Protein AF-A0A9P1MBA1-F1 (afdb_monomer)

Solvent-accessible surface area (backbone atoms only — not comparable to full-atom values): 11009 Å² total; per-residue (Å²): 130,96,62,68,76,74,73,83,52,79,85,81,61,64,70,59,52,47,55,56,48,28,72,74,69,47,88,74,55,73,67,54,51,53,44,32,73,76,35,53,67,62,40,54,52,49,49,56,47,37,73,74,70,46,84,63,85,53,47,54,69,66,62,70,76,37,82,75,54,79,70,41,70,49,75,34,55,80,47,98,94,41,69,48,42,41,27,36,65,48,74,50,70,73,36,90,89,75,43,30,25,46,34,34,33,30,49,74,86,41,81,42,81,44,82,42,77,45,89,80,60,85,59,90,67,84,75,72,86,77,51,51,93,88,39,88,90,47,82,56,79,92,64,82,64,45,82,75,45,75,72,66,61,94,89,62,90,81,60,97,86,63,78,53,66,42,70,32,42,95,92,79

Secondary structure (DSSP, 8-state):
--S-GGGSSPPP-HHHHHHHHHHHHSS--HHHHHHHHH-HHHHHHHHHHHHHH---TTS-HHHHHSPPPTT-EEEEEEETTEEEEEEEEEEEEEPTTTSEEEEEEEETTEEEEEEEE-SS-------PPPPPTT-TT----SSS-EEEEE---TT----TT---EEEESTT-

Organism: NCBI:txid1442378

Nearest PDB structures (foldseek):
  8hwl-assembly1_E  TM=6.920E-01  e=4.497E-16  Homo sapiens
  3hb9-assembly1_A  TM=6.891E-01  e=6.234E-15  Staphylococcus aureus subsp. aureus Mu50
  3hb9-assembly1_B  TM=6.881E-01  e=7.917E-15  Staphylococcus aureus subsp. aureus Mu50
  3bg5-assembly3_B  TM=6.913E-01  e=6.039E-14  Staphylococcus aureus
  5vz0-assembly1_C  TM=6.788E-01  e=8.142E-14  Lactococcus lactis

Foldseek 3Di:
DPDDPCVPDDDDDLVVLCVVCCVVQNDDDPVLSVCCVVPVVVSVVVSVVCVVPNDCVQPDPPVVVDPDDAQDWDWGDPDVVDIKIKHWHDWADQDLQQQWIWTWMQIPNRIDIDIGHDPPPPRPHPDDDAFDPVDPVDDGDPDDFAWPDADDDPPDDDDPPDDGTDTDDPND

Mean predicted aligned error: 10.92 Å

Sequence (172 aa):
LDARPGLSLEPIDFAKVRRELSKKFGKVTDCDIASYVMYPKVFEDYKKFTTRFGDLSVLPTKYFLSKPDIGEEFHVELEKGKVLILKLLAVGPLSDNTGMREVFYEMNGEVRQVTVEDTAAAVENVSRPKADPGDSSQVGAPMAGVLVELRVHEGSDVKKGDPLAVLSAMKM

pLDDT: mean 88.16, std 9.15, range [50.5, 96.12]

InterPro domains:
  IPR000089 Biotin/lipoyl attachment [PF00364] (138-172)
  IPR003379 Carboxylase, conserved domain [PF02436] (2-86)
  IPR011053 Single hybrid motif [SSF51230] (126-172)
  IPR055268 Pyruvate carboxylase-like [PTHR43778] (2-172)

Radius of gyration: 23.86 Å; Cα contacts (8 Å, |Δi|>4): 174; chains: 1; bounding box: 50×55×66 Å

Structure (mmCIF, N/CA/C/O backbone):
data_AF-A0A9P1MBA1-F1
#
_entry.id   AF-A0A9P1MBA1-F1
#
loop_
_atom_site.group_PDB
_atom_site.id
_atom_site.type_symbol
_atom_site.label_atom_id
_atom_site.label_alt_id
_atom_site.label_comp_id
_atom_site.label_asym_id
_atom_site.label_entity_id
_atom_site.label_seq_id
_atom_site.pdbx_PDB_ins_code
_atom_site.Cartn_x
_atom_site.Cartn_y
_atom_site.Cartn_z
_atom_site.occupancy
_atom_site.B_iso_or_equiv
_atom_site.auth_seq_id
_atom_site.auth_comp_id
_atom_site.auth_asym_id
_atom_site.auth_atom_id
_atom_site.pdbx_PDB_model_num
ATOM 1 N N . LEU A 1 1 ? 2.448 2.903 -42.147 1.00 64.50 1 LEU A N 1
ATOM 2 C CA . LEU A 1 1 ? 3.226 1.816 -41.512 1.00 64.50 1 LEU A CA 1
ATOM 3 C C . LEU A 1 1 ? 3.217 0.679 -42.510 1.00 64.50 1 LEU A C 1
ATOM 5 O O . LEU A 1 1 ? 2.185 0.038 -42.654 1.00 64.50 1 LEU A O 1
ATOM 9 N N . ASP A 1 2 ? 4.320 0.496 -43.231 1.00 83.75 2 ASP A N 1
ATOM 10 C CA . ASP A 1 2 ? 4.369 -0.404 -44.398 1.00 83.75 2 ASP A CA 1
ATOM 11 C C . ASP A 1 2 ? 4.854 -1.819 -44.030 1.00 83.75 2 ASP A C 1
ATOM 13 O O . ASP A 1 2 ? 4.910 -2.713 -44.868 1.00 83.75 2 ASP A O 1
ATOM 17 N N . ALA A 1 3 ? 5.179 -2.040 -42.750 1.00 88.94 3 ALA A N 1
ATOM 18 C CA . ALA A 1 3 ? 5.618 -3.312 -42.185 1.00 8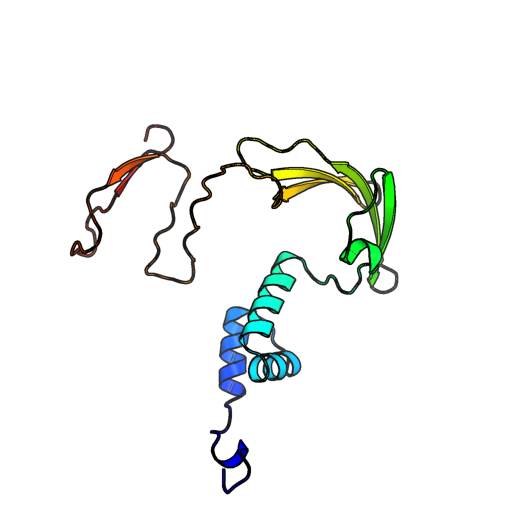8.94 3 ALA A CA 1
ATOM 19 C C . ALA A 1 3 ? 5.016 -3.536 -40.786 1.00 88.94 3 ALA A C 1
ATOM 21 O O . ALA A 1 3 ? 4.437 -2.626 -40.183 1.00 88.94 3 ALA A O 1
ATOM 22 N N . ARG A 1 4 ? 5.173 -4.757 -40.248 1.00 90.06 4 ARG A N 1
ATOM 23 C CA . ARG A 1 4 ? 4.709 -5.125 -38.899 1.00 90.06 4 ARG A CA 1
ATOM 24 C C . ARG A 1 4 ? 5.326 -4.173 -37.855 1.00 90.06 4 ARG A C 1
ATOM 26 O O . ARG A 1 4 ? 6.548 -4.185 -37.720 1.00 90.06 4 ARG A O 1
ATOM 33 N N . PRO A 1 5 ? 4.532 -3.428 -37.061 1.00 89.00 5 PRO A N 1
ATOM 34 C CA . PRO A 1 5 ? 5.046 -2.372 -36.175 1.00 89.00 5 PRO A CA 1
ATOM 35 C C . PRO A 1 5 ? 6.116 -2.824 -35.170 1.00 89.00 5 PRO A C 1
ATOM 37 O O . PRO A 1 5 ? 7.003 -2.060 -34.819 1.00 89.00 5 PRO A O 1
ATOM 40 N N . GLY A 1 6 ? 6.081 -4.086 -34.733 1.00 88.69 6 GLY A N 1
ATOM 41 C CA . GLY A 1 6 ? 7.084 -4.629 -33.813 1.00 88.69 6 GLY A CA 1
ATOM 42 C C . GLY A 1 6 ? 8.476 -4.850 -34.420 1.00 88.69 6 GLY A C 1
ATOM 43 O O . GLY A 1 6 ? 9.390 -5.171 -33.675 1.00 88.69 6 GLY A O 1
ATOM 44 N N . LEU A 1 7 ? 8.652 -4.724 -35.743 1.00 90.19 7 LEU A N 1
ATOM 45 C CA . LEU A 1 7 ? 9.964 -4.852 -36.399 1.00 90.19 7 LEU A CA 1
ATOM 46 C C . LEU A 1 7 ? 10.850 -3.617 -36.205 1.00 90.19 7 LEU A C 1
ATOM 48 O O . LEU A 1 7 ? 12.066 -3.741 -36.259 1.00 90.19 7 LEU A O 1
ATOM 52 N N . SER A 1 8 ? 10.254 -2.442 -35.991 1.00 89.25 8 SER A N 1
ATOM 53 C CA . SER A 1 8 ? 10.992 -1.199 -35.740 1.00 89.25 8 SER A CA 1
ATOM 54 C C . SER A 1 8 ? 11.326 -0.982 -34.263 1.00 89.25 8 SER A C 1
ATOM 56 O O . SER A 1 8 ? 11.939 0.025 -33.927 1.00 89.25 8 SER A O 1
ATOM 58 N N . LEU A 1 9 ? 10.877 -1.874 -33.376 1.00 89.12 9 LEU A N 1
ATOM 59 C CA . LEU A 1 9 ? 11.131 -1.774 -31.943 1.00 89.12 9 LEU A CA 1
ATOM 60 C C . LEU A 1 9 ? 12.424 -2.502 -31.587 1.00 89.12 9 LEU A C 1
ATOM 62 O O . LEU A 1 9 ? 12.668 -3.620 -32.042 1.00 89.12 9 LEU A O 1
ATOM 66 N N . GLU A 1 10 ? 13.228 -1.876 -30.735 1.00 91.69 10 GLU A N 1
ATOM 67 C CA . GLU A 1 10 ? 14.433 -2.505 -30.211 1.00 91.69 10 GLU A CA 1
ATOM 68 C C . GLU A 1 10 ? 14.084 -3.665 -29.260 1.00 91.69 10 GLU A C 1
ATOM 70 O O . GLU A 1 10 ? 13.110 -3.578 -28.500 1.00 91.69 10 GLU A O 1
ATOM 75 N N . PRO A 1 11 ? 14.868 -4.759 -29.268 1.00 93.31 11 PRO A N 1
ATOM 76 C CA . PRO A 1 11 ? 14.709 -5.835 -28.300 1.00 93.31 11 PRO A CA 1
ATOM 77 C C . PRO A 1 11 ? 14.898 -5.340 -26.863 1.00 93.31 11 PRO A C 1
ATOM 79 O O . PRO A 1 11 ? 15.834 -4.604 -26.556 1.00 93.31 11 PRO A O 1
ATOM 82 N N . ILE A 1 12 ? 14.038 -5.803 -25.959 1.00 92.25 12 ILE A N 1
ATOM 83 C CA . ILE A 1 12 ? 14.110 -5.446 -24.541 1.00 92.25 12 ILE A CA 1
ATOM 84 C C . ILE A 1 12 ? 15.121 -6.341 -23.818 1.00 92.25 12 ILE A C 1
ATOM 86 O O . ILE A 1 12 ? 15.058 -7.568 -23.895 1.00 92.25 12 ILE A O 1
ATOM 90 N N . ASP A 1 13 ? 16.014 -5.721 -23.044 1.00 94.44 13 ASP A N 1
ATOM 91 C CA . ASP A 1 13 ? 16.924 -6.423 -22.137 1.00 94.44 13 ASP A CA 1
ATOM 92 C C . ASP A 1 13 ? 16.224 -6.756 -20.806 1.00 94.44 13 ASP A C 1
ATOM 94 O O . ASP A 1 13 ? 16.214 -5.975 -19.848 1.00 94.44 13 ASP A O 1
ATOM 98 N N . PHE A 1 14 ? 15.662 -7.962 -20.727 1.00 93.94 14 PHE A N 1
ATOM 99 C CA . PHE A 1 14 ? 15.001 -8.465 -19.521 1.00 93.94 14 PHE A CA 1
ATOM 100 C C . PHE A 1 14 ? 15.942 -8.611 -18.313 1.00 93.94 14 PHE A C 1
ATOM 102 O O . PHE A 1 14 ? 15.493 -8.509 -17.169 1.00 93.94 14 PHE A O 1
ATOM 109 N N . ALA A 1 15 ? 17.244 -8.831 -18.527 1.00 93.50 15 ALA A N 1
ATOM 110 C CA . ALA A 1 15 ? 18.210 -8.957 -17.438 1.00 93.50 15 ALA A CA 1
ATOM 111 C C . ALA A 1 15 ? 18.516 -7.592 -16.806 1.00 93.50 15 ALA A C 1
ATOM 113 O O . ALA A 1 15 ? 18.673 -7.484 -15.585 1.00 93.50 15 ALA A O 1
ATOM 114 N N . LYS A 1 16 ? 18.569 -6.528 -17.614 1.00 93.88 16 LYS A N 1
ATOM 115 C CA . LYS A 1 16 ? 18.635 -5.148 -17.119 1.00 93.88 16 LYS A CA 1
ATOM 116 C C . LYS A 1 16 ? 17.380 -4.782 -16.328 1.00 93.88 16 LYS A C 1
ATOM 118 O O . LYS A 1 16 ? 17.514 -4.379 -15.174 1.00 93.88 16 LYS A O 1
ATOM 123 N N . VAL A 1 17 ? 16.190 -5.021 -16.885 1.00 93.75 17 VAL A N 1
ATOM 124 C CA . VAL A 1 17 ? 14.913 -4.724 -16.209 1.00 93.75 17 VAL A CA 1
ATOM 125 C C . VAL A 1 17 ? 14.804 -5.463 -14.873 1.00 93.75 17 VAL A C 1
ATOM 127 O O . VAL A 1 17 ? 14.444 -4.861 -13.863 1.00 93.75 17 VAL A O 1
ATOM 130 N N . ARG A 1 18 ? 15.195 -6.745 -14.815 1.00 94.25 18 ARG A N 1
ATOM 131 C CA . ARG A 1 18 ? 15.213 -7.504 -13.554 1.00 94.25 18 ARG A CA 1
ATOM 132 C C . ARG A 1 18 ? 16.083 -6.833 -12.494 1.00 94.25 18 ARG A C 1
ATOM 134 O O . ARG A 1 18 ? 15.645 -6.694 -11.358 1.00 94.25 18 ARG A O 1
ATOM 141 N N . ARG A 1 19 ? 17.306 -6.417 -12.846 1.00 94.06 19 ARG A N 1
ATOM 142 C CA . ARG A 1 19 ? 18.230 -5.761 -11.902 1.00 94.06 19 ARG A CA 1
ATOM 143 C C . ARG A 1 19 ? 17.656 -4.453 -11.364 1.00 94.06 19 ARG A C 1
ATOM 145 O O . ARG A 1 19 ? 17.751 -4.198 -10.166 1.00 94.06 19 ARG A O 1
ATOM 152 N N . GLU A 1 20 ? 17.044 -3.650 -12.229 1.00 92.38 20 GLU A N 1
ATOM 153 C CA . GLU A 1 20 ? 16.420 -2.380 -11.845 1.00 92.38 20 GLU A CA 1
ATOM 154 C C . GLU A 1 20 ? 15.227 -2.593 -10.907 1.00 92.38 20 GLU A C 1
ATOM 156 O O . GLU A 1 20 ? 15.167 -1.986 -9.834 1.00 92.38 20 GLU A O 1
ATOM 161 N N . LEU A 1 21 ? 14.316 -3.505 -11.259 1.00 92.44 21 LEU A N 1
ATOM 162 C CA . LEU A 1 21 ? 13.155 -3.824 -10.430 1.00 92.44 21 LEU A CA 1
ATOM 163 C C . LEU A 1 21 ? 13.562 -4.452 -9.098 1.00 92.44 21 LEU A C 1
ATOM 165 O O . LEU A 1 21 ? 12.997 -4.099 -8.065 1.00 92.44 21 LEU A O 1
ATOM 169 N N . SER A 1 22 ? 14.565 -5.333 -9.090 1.00 91.12 22 SER A N 1
ATOM 170 C CA . SER A 1 22 ? 15.038 -5.953 -7.854 1.00 91.12 22 SER A CA 1
ATOM 171 C C . SER A 1 22 ? 15.692 -4.958 -6.906 1.00 91.12 22 SER A C 1
ATOM 173 O O . SER A 1 22 ? 15.549 -5.088 -5.693 1.00 91.12 22 SER A O 1
ATOM 175 N N . LYS A 1 23 ? 16.353 -3.923 -7.436 1.00 91.31 23 LYS A N 1
ATOM 176 C CA . LYS A 1 23 ? 16.892 -2.835 -6.616 1.00 91.31 23 LYS A CA 1
ATOM 177 C C . LYS A 1 23 ? 15.785 -1.981 -5.986 1.00 91.31 23 LYS A C 1
ATOM 179 O O . LYS A 1 23 ? 15.952 -1.536 -4.857 1.00 91.31 23 LYS A O 1
ATOM 184 N N . LYS A 1 24 ? 14.676 -1.752 -6.701 1.00 87.75 24 LYS A N 1
ATOM 185 C CA . LYS A 1 24 ? 13.546 -0.935 -6.220 1.00 87.75 24 LYS A CA 1
ATOM 186 C C . LYS A 1 24 ? 12.616 -1.688 -5.260 1.00 87.75 24 LYS A C 1
ATOM 188 O O . LYS A 1 24 ? 12.202 -1.123 -4.256 1.00 87.75 24 LYS A O 1
ATOM 193 N N . PHE A 1 25 ? 12.273 -2.938 -5.574 1.00 87.38 25 PHE A N 1
ATOM 194 C CA . PHE A 1 25 ? 11.183 -3.679 -4.919 1.00 87.38 25 PHE A CA 1
ATOM 195 C C . PHE A 1 25 ? 11.618 -5.023 -4.305 1.00 87.38 25 PHE A C 1
ATOM 197 O O . PHE A 1 25 ? 10.789 -5.749 -3.760 1.00 87.38 25 PHE A O 1
ATOM 204 N N . GLY A 1 26 ? 12.904 -5.381 -4.377 1.00 87.56 26 GLY A N 1
ATOM 205 C CA . GLY A 1 26 ? 13.438 -6.612 -3.793 1.00 87.56 26 GLY A CA 1
ATOM 206 C C . GLY A 1 26 ? 13.243 -7.849 -4.676 1.00 87.56 26 GLY A C 1
ATOM 207 O O . GLY A 1 26 ? 13.809 -7.957 -5.765 1.00 87.56 26 GLY A O 1
ATOM 208 N N . LYS A 1 27 ? 12.500 -8.850 -4.193 1.00 87.81 27 LYS A N 1
ATOM 209 C CA . LYS A 1 27 ? 12.297 -10.105 -4.935 1.00 87.81 27 LYS A CA 1
ATOM 210 C C . LYS A 1 27 ? 11.331 -9.873 -6.103 1.00 87.81 27 LYS A C 1
ATOM 212 O O . LYS A 1 27 ? 10.217 -9.408 -5.894 1.00 87.81 27 LYS A O 1
ATOM 217 N N . VAL A 1 28 ? 11.755 -10.227 -7.318 1.00 91.31 28 VAL A N 1
ATOM 218 C CA . VAL A 1 28 ? 11.004 -9.994 -8.564 1.00 91.31 28 VAL A CA 1
ATOM 219 C C . VAL A 1 28 ? 10.848 -11.307 -9.324 1.00 91.31 28 VAL A C 1
ATOM 221 O O . VAL A 1 28 ? 11.825 -12.032 -9.530 1.00 91.31 28 VAL A O 1
ATOM 224 N N . THR A 1 29 ? 9.619 -11.608 -9.735 1.00 93.44 29 THR A N 1
ATOM 225 C CA . THR A 1 29 ? 9.270 -12.781 -10.547 1.00 93.44 29 THR A CA 1
ATOM 226 C C . THR A 1 29 ? 9.281 -12.459 -12.042 1.00 93.44 29 THR A C 1
ATOM 228 O O . THR A 1 29 ? 9.309 -11.299 -12.449 1.00 93.44 29 THR A O 1
ATOM 231 N N . ASP A 1 30 ? 9.218 -13.479 -12.893 1.00 93.56 30 ASP A N 1
ATOM 232 C CA . ASP A 1 30 ? 9.168 -13.273 -14.348 1.00 93.56 30 ASP A CA 1
ATOM 233 C C . ASP A 1 30 ? 7.858 -12.592 -14.783 1.00 93.56 30 ASP A C 1
ATOM 235 O O . ASP A 1 30 ? 7.850 -11.774 -15.703 1.00 93.56 30 ASP A O 1
ATOM 239 N N . CYS A 1 31 ? 6.764 -12.852 -14.058 1.00 93.81 31 CYS A N 1
ATOM 240 C CA . CYS A 1 31 ? 5.480 -12.176 -14.245 1.00 93.81 31 CYS A CA 1
ATOM 241 C C . CYS A 1 31 ? 5.549 -10.684 -13.890 1.00 93.81 31 CYS A C 1
ATOM 243 O O . CYS A 1 31 ? 4.934 -9.869 -14.577 1.00 93.81 31 CYS A O 1
ATOM 245 N N . ASP A 1 32 ? 6.321 -10.310 -12.864 1.00 93.44 32 ASP A N 1
ATOM 246 C CA . ASP A 1 32 ? 6.544 -8.903 -12.511 1.00 93.44 32 ASP A CA 1
ATOM 247 C C . ASP A 1 32 ? 7.286 -8.165 -13.637 1.00 93.44 32 ASP A C 1
ATOM 249 O O . ASP A 1 32 ? 6.919 -7.049 -13.996 1.00 93.44 32 ASP A O 1
ATOM 253 N N . ILE A 1 33 ? 8.296 -8.806 -14.239 1.00 94.69 33 ILE A N 1
ATOM 254 C CA . ILE A 1 33 ? 9.054 -8.233 -15.360 1.00 94.69 33 ILE A CA 1
ATOM 255 C C . ILE A 1 33 ? 8.138 -8.023 -16.567 1.00 94.69 33 ILE A C 1
ATOM 257 O O . ILE A 1 33 ? 8.134 -6.939 -17.147 1.00 94.69 33 ILE A O 1
ATOM 261 N N . ALA A 1 34 ? 7.338 -9.031 -16.927 1.00 95.12 34 ALA A N 1
ATOM 262 C CA . ALA A 1 34 ? 6.384 -8.915 -18.026 1.00 95.12 34 ALA A CA 1
ATOM 263 C C . ALA A 1 34 ? 5.360 -7.796 -17.767 1.00 95.12 34 ALA A C 1
ATOM 265 O O . ALA A 1 34 ? 5.109 -6.973 -18.645 1.00 95.12 34 ALA A O 1
ATOM 266 N N . SER A 1 35 ? 4.820 -7.724 -16.548 1.00 95.75 35 SER A N 1
ATOM 267 C CA . SER A 1 35 ? 3.861 -6.688 -16.142 1.00 95.75 35 SER A CA 1
ATOM 268 C C . SER A 1 35 ? 4.455 -5.286 -16.236 1.00 95.75 35 SER A C 1
ATOM 270 O O . SER A 1 35 ? 3.809 -4.385 -16.768 1.00 95.75 35 SER A O 1
ATOM 272 N N . TYR A 1 36 ? 5.700 -5.107 -15.789 1.00 95.62 36 TYR A N 1
ATOM 273 C CA . TYR A 1 36 ? 6.404 -3.834 -15.901 1.00 95.62 36 TYR A CA 1
ATOM 274 C C . TYR A 1 36 ? 6.670 -3.445 -17.356 1.00 95.62 36 TYR A C 1
ATOM 276 O O . TYR A 1 36 ? 6.460 -2.297 -17.724 1.00 95.62 36 TYR A O 1
ATOM 284 N N . VAL A 1 37 ? 7.088 -4.391 -18.200 1.00 94.94 37 VAL A N 1
ATOM 285 C CA . VAL A 1 37 ? 7.336 -4.134 -19.627 1.00 94.94 37 VAL A CA 1
ATOM 286 C C . VAL A 1 37 ? 6.052 -3.732 -20.358 1.00 94.94 37 VAL A C 1
ATOM 288 O O . VAL A 1 37 ? 6.090 -2.852 -21.214 1.00 94.94 37 VAL A O 1
ATOM 291 N N . MET A 1 38 ? 4.915 -4.345 -20.016 1.00 94.56 38 MET A N 1
ATOM 292 C CA . MET A 1 38 ? 3.620 -4.010 -20.616 1.00 94.56 38 MET A CA 1
ATOM 293 C C . MET A 1 38 ? 3.061 -2.680 -20.094 1.00 94.56 38 MET A C 1
ATOM 295 O O . MET A 1 38 ? 2.573 -1.871 -20.881 1.00 94.56 38 MET A O 1
ATOM 299 N N . TYR A 1 39 ? 3.136 -2.442 -18.780 1.00 96.12 39 TYR A N 1
ATOM 300 C CA . TYR A 1 39 ? 2.554 -1.267 -18.129 1.00 96.12 39 TYR A CA 1
ATOM 301 C C . TYR A 1 39 ? 3.467 -0.710 -17.020 1.00 96.12 39 TYR A C 1
ATOM 303 O O . TYR A 1 39 ? 3.174 -0.893 -15.834 1.00 96.12 39 TYR A O 1
ATOM 311 N N . PRO A 1 40 ? 4.538 0.035 -17.365 1.00 93.81 40 PRO A N 1
ATOM 312 C CA . PRO A 1 40 ? 5.548 0.461 -16.393 1.00 93.81 40 PRO A CA 1
ATOM 313 C C . PRO A 1 40 ? 4.971 1.280 -15.233 1.00 93.81 40 PRO A C 1
ATOM 315 O O . PRO A 1 40 ? 5.196 0.963 -14.067 1.00 93.81 40 PRO A O 1
ATOM 318 N N . LYS A 1 41 ? 4.170 2.307 -15.549 1.00 94.12 41 LYS A N 1
ATOM 319 C CA . LYS A 1 41 ? 3.584 3.210 -14.548 1.00 94.12 41 LYS A CA 1
ATOM 320 C C . LYS A 1 41 ? 2.567 2.499 -13.653 1.00 94.12 41 LYS A C 1
ATOM 322 O O . LYS A 1 41 ? 2.640 2.614 -12.437 1.00 94.12 41 LYS A O 1
ATOM 327 N N . VAL A 1 42 ? 1.667 1.714 -14.252 1.00 95.62 42 VAL A N 1
ATOM 328 C CA . VAL A 1 42 ? 0.643 0.956 -13.511 1.00 95.62 42 VAL A CA 1
ATOM 329 C C . VAL A 1 42 ? 1.299 -0.048 -12.567 1.00 95.62 42 VAL A C 1
ATOM 331 O O . VAL A 1 42 ? 0.862 -0.192 -11.431 1.00 95.62 42 VAL A O 1
ATOM 334 N N . PHE A 1 43 ? 2.372 -0.710 -13.005 1.00 94.88 43 PHE A N 1
ATOM 335 C CA . PHE A 1 43 ? 3.114 -1.638 -12.161 1.00 94.88 43 PHE A CA 1
ATOM 336 C C . PHE A 1 43 ? 3.793 -0.936 -10.978 1.00 94.88 43 PHE A C 1
ATOM 338 O O . PHE A 1 43 ? 3.736 -1.443 -9.858 1.00 94.88 43 PHE A O 1
ATOM 345 N N . GLU A 1 44 ? 4.418 0.226 -11.194 1.00 92.25 44 GLU A N 1
ATOM 346 C CA . GLU A 1 44 ? 5.027 0.994 -10.102 1.00 92.25 44 GLU A CA 1
ATOM 347 C C . GLU A 1 44 ? 3.981 1.472 -9.086 1.00 92.25 44 GLU A C 1
ATOM 349 O O . GLU A 1 44 ? 4.198 1.335 -7.880 1.00 92.25 44 GLU A O 1
ATOM 354 N N . ASP A 1 45 ? 2.838 1.972 -9.556 1.00 93.75 45 ASP A N 1
ATOM 355 C CA . ASP A 1 45 ? 1.733 2.404 -8.696 1.00 93.75 45 ASP A CA 1
ATOM 356 C C . ASP A 1 45 ? 1.138 1.216 -7.921 1.00 93.75 45 ASP A C 1
ATOM 358 O O . ASP A 1 45 ? 0.937 1.301 -6.707 1.00 93.75 45 ASP A O 1
ATOM 362 N N . TYR A 1 46 ? 0.959 0.068 -8.582 1.00 93.19 46 TYR A N 1
ATOM 363 C CA . TYR A 1 46 ? 0.529 -1.181 -7.953 1.00 93.19 46 TYR A CA 1
ATOM 364 C C . TYR A 1 46 ? 1.508 -1.651 -6.870 1.00 93.19 46 TYR A C 1
ATOM 366 O O . TYR A 1 46 ? 1.093 -1.975 -5.755 1.00 93.19 46 TYR A O 1
ATOM 374 N N . LYS A 1 47 ? 2.820 -1.652 -7.140 1.00 91.62 47 LYS A N 1
ATOM 375 C CA . LYS A 1 47 ? 3.819 -2.044 -6.134 1.00 91.62 47 LYS A CA 1
ATOM 376 C C . LYS A 1 47 ? 3.806 -1.098 -4.937 1.00 91.62 47 LYS A C 1
ATOM 378 O O . LYS A 1 47 ? 3.737 -1.581 -3.813 1.00 91.62 47 LYS A O 1
ATOM 383 N N . LYS A 1 48 ? 3.768 0.222 -5.151 1.00 91.19 48 LYS A N 1
ATOM 384 C CA . LYS A 1 48 ? 3.627 1.204 -4.057 1.00 91.19 48 LYS A CA 1
ATOM 385 C C . LYS A 1 48 ? 2.368 0.949 -3.223 1.00 91.19 48 LYS A C 1
ATOM 387 O O . LYS A 1 48 ? 2.426 0.989 -1.995 1.00 91.19 48 LYS A O 1
ATOM 392 N N . PHE A 1 49 ? 1.250 0.646 -3.882 1.00 92.44 49 PHE A N 1
ATOM 393 C CA . PHE A 1 49 ? -0.015 0.336 -3.224 1.00 92.44 49 PHE A CA 1
ATOM 394 C C . PHE A 1 49 ? 0.074 -0.946 -2.380 1.00 92.44 49 PHE A C 1
ATOM 396 O O . PHE A 1 49 ? -0.230 -0.914 -1.189 1.00 92.44 49 PHE A O 1
ATOM 403 N N . THR A 1 50 ? 0.571 -2.047 -2.951 1.00 91.62 50 THR A N 1
ATOM 404 C CA . THR A 1 50 ? 0.744 -3.326 -2.230 1.00 91.62 50 THR A CA 1
ATOM 405 C C . THR A 1 50 ? 1.768 -3.250 -1.098 1.00 91.62 50 THR A C 1
ATOM 407 O O . THR A 1 50 ? 1.585 -3.895 -0.074 1.00 91.62 50 THR A O 1
ATOM 410 N N . THR A 1 51 ? 2.818 -2.431 -1.213 1.00 89.44 51 THR A N 1
ATOM 411 C CA . THR A 1 51 ? 3.752 -2.188 -0.101 1.00 89.44 51 THR A CA 1
ATOM 412 C C . THR A 1 51 ? 3.079 -1.448 1.055 1.00 89.44 51 THR A C 1
ATOM 414 O O . THR A 1 51 ? 3.395 -1.717 2.211 1.00 89.44 51 THR A O 1
ATOM 417 N N . ARG A 1 52 ? 2.151 -0.528 0.764 1.00 89.31 52 ARG A N 1
ATOM 418 C CA . ARG A 1 52 ? 1.450 0.257 1.789 1.00 89.31 52 ARG A CA 1
ATOM 419 C C . ARG A 1 52 ? 0.316 -0.517 2.463 1.00 89.31 52 ARG A C 1
ATOM 421 O O . ARG A 1 52 ? 0.162 -0.399 3.673 1.00 89.31 52 ARG A O 1
ATOM 428 N N . PHE A 1 53 ? -0.481 -1.260 1.696 1.00 90.44 53 PHE A N 1
ATOM 429 C CA . PHE A 1 53 ? -1.722 -1.881 2.182 1.00 90.44 53 PHE A CA 1
ATOM 430 C C . PHE A 1 53 ? -1.685 -3.412 2.245 1.00 90.44 53 PHE A C 1
ATOM 432 O O . PHE A 1 53 ? -2.581 -4.014 2.829 1.00 90.44 53 PHE A O 1
ATOM 439 N N . GLY A 1 54 ? -0.658 -4.049 1.683 1.00 90.56 54 GLY A N 1
ATOM 440 C CA . GLY A 1 54 ? -0.596 -5.501 1.549 1.00 90.56 54 GLY A CA 1
ATOM 441 C C . GLY A 1 54 ? -1.476 -6.031 0.416 1.00 90.56 54 GLY A C 1
ATOM 442 O O . GLY A 1 54 ? -1.847 -5.304 -0.510 1.00 90.56 54 GLY A O 1
ATOM 443 N N . ASP A 1 55 ? -1.776 -7.328 0.480 1.00 90.25 55 ASP A N 1
ATOM 444 C CA . ASP A 1 55 ? -2.676 -7.991 -0.460 1.00 90.25 55 ASP A CA 1
ATOM 445 C C . ASP A 1 55 ? -4.134 -7.793 -0.032 1.00 90.25 55 ASP A C 1
ATOM 447 O O . ASP A 1 55 ? -4.583 -8.338 0.975 1.00 90.25 55 ASP A O 1
ATOM 451 N N . LEU A 1 56 ? -4.871 -6.997 -0.808 1.00 91.06 56 LEU A N 1
ATOM 452 C CA . LEU A 1 56 ? -6.290 -6.727 -0.576 1.00 91.06 56 LEU A CA 1
ATOM 453 C C . LEU A 1 56 ? -7.217 -7.663 -1.363 1.00 91.06 56 LEU A C 1
ATOM 455 O O . LEU A 1 56 ? -8.433 -7.548 -1.230 1.00 91.06 56 LEU A O 1
ATOM 459 N N . SER A 1 57 ? -6.681 -8.581 -2.176 1.00 91.00 57 SER A N 1
ATOM 460 C CA . SER A 1 57 ? -7.496 -9.491 -2.998 1.00 91.00 57 SER A CA 1
ATOM 461 C C . SER A 1 57 ? -8.320 -10.481 -2.170 1.00 91.00 57 SER A C 1
ATOM 463 O O . SER A 1 57 ? -9.353 -10.961 -2.630 1.00 91.00 57 SER A O 1
ATOM 465 N N . VAL A 1 58 ? -7.891 -10.735 -0.933 1.00 91.62 58 VAL A N 1
ATOM 466 C CA . VAL A 1 58 ? -8.562 -11.605 0.042 1.00 91.62 58 VAL A CA 1
ATOM 467 C C . VAL A 1 58 ? -9.741 -10.934 0.753 1.00 91.62 58 VAL A C 1
ATOM 469 O O . VAL A 1 58 ? -10.501 -11.599 1.456 1.00 91.62 58 VAL A O 1
ATOM 472 N N . LEU A 1 59 ? -9.910 -9.616 0.602 1.00 93.00 59 LEU A N 1
ATOM 473 C CA . LEU A 1 59 ? -11.026 -8.907 1.219 1.00 93.00 59 LEU A CA 1
ATOM 474 C C . LEU A 1 59 ? -12.338 -9.209 0.483 1.00 93.00 59 LEU A C 1
ATOM 476 O O . LEU A 1 59 ? -12.383 -9.151 -0.749 1.00 93.00 59 LEU A O 1
ATOM 480 N N . PRO A 1 60 ? -13.448 -9.435 1.209 1.00 92.88 60 PRO A N 1
ATOM 481 C CA . PRO A 1 60 ? -14.757 -9.510 0.579 1.00 92.88 60 PRO A CA 1
ATOM 482 C C . PRO A 1 60 ? -15.068 -8.223 -0.193 1.00 92.88 60 PRO A C 1
ATOM 484 O O . PRO A 1 60 ? -14.849 -7.117 0.307 1.00 92.88 60 PRO A O 1
ATOM 487 N N . THR A 1 61 ? -15.642 -8.353 -1.392 1.00 93.88 61 THR A N 1
ATOM 488 C CA . THR A 1 61 ? -15.871 -7.226 -2.314 1.00 93.88 61 THR A CA 1
ATOM 489 C C . THR A 1 61 ? -16.648 -6.072 -1.676 1.00 93.88 61 THR A C 1
ATOM 491 O O . THR A 1 61 ? -16.342 -4.911 -1.941 1.00 93.88 61 THR A O 1
ATOM 494 N N . LYS A 1 62 ? -17.611 -6.371 -0.788 1.00 93.31 62 LYS A N 1
ATOM 495 C CA . LYS A 1 62 ? -18.353 -5.357 -0.019 1.00 93.31 62 LYS A CA 1
ATOM 496 C C . LYS A 1 62 ? -17.403 -4.448 0.765 1.00 93.31 62 LYS A C 1
ATOM 498 O O . LYS A 1 62 ? -17.504 -3.230 0.645 1.00 93.31 62 LYS A O 1
ATOM 503 N N . TYR A 1 63 ? -16.479 -5.035 1.525 1.00 92.38 63 TYR A N 1
ATOM 504 C CA . TYR A 1 63 ? -15.560 -4.300 2.399 1.00 92.38 63 TYR A CA 1
ATOM 505 C C . TYR A 1 63 ? -14.360 -3.710 1.654 1.00 92.38 63 TYR A C 1
ATOM 507 O O . TYR A 1 63 ? -13.744 -2.762 2.128 1.00 92.38 63 TYR A O 1
ATOM 515 N N . PHE A 1 64 ? -14.051 -4.233 0.465 1.00 92.88 64 PHE A N 1
ATOM 516 C CA . PHE A 1 64 ? -13.101 -3.599 -0.447 1.00 92.88 64 PHE A CA 1
ATOM 517 C C . PHE A 1 64 ? -13.649 -2.280 -1.019 1.00 92.88 64 PHE A C 1
ATOM 519 O O . PHE A 1 64 ? -12.911 -1.310 -1.161 1.00 92.88 64 PHE A O 1
ATOM 526 N N . LEU A 1 65 ? -14.947 -2.235 -1.341 1.00 92.62 65 LEU A N 1
ATOM 527 C CA . LEU A 1 65 ? -15.590 -1.069 -1.959 1.00 92.62 65 LEU A CA 1
ATOM 528 C C . LEU A 1 65 ? -16.175 -0.074 -0.951 1.00 92.62 65 LEU A C 1
ATOM 530 O O . LEU A 1 65 ? -16.344 1.100 -1.275 1.00 92.62 65 LEU A O 1
ATOM 534 N N . SER A 1 66 ? -16.533 -0.531 0.247 1.00 90.31 66 SER A N 1
ATOM 535 C CA . SER A 1 66 ? -17.237 0.274 1.244 1.00 90.31 66 SER A CA 1
ATOM 536 C C . SER A 1 66 ? -16.803 -0.082 2.659 1.00 90.31 66 SER A C 1
ATOM 538 O O . SER A 1 66 ? -16.426 -1.215 2.941 1.00 90.31 66 SER A O 1
ATOM 540 N N . LYS A 1 67 ? -16.865 0.888 3.572 1.00 88.25 67 LYS A N 1
ATOM 541 C CA . LYS A 1 67 ? -16.580 0.629 4.987 1.00 88.25 67 LYS A CA 1
ATOM 542 C C . LYS A 1 67 ? -17.674 -0.264 5.610 1.00 88.25 67 LYS A C 1
ATOM 544 O O . LYS A 1 67 ? -18.837 -0.111 5.234 1.00 88.25 67 LYS A O 1
ATOM 549 N N . PRO A 1 68 ? -17.337 -1.121 6.588 1.00 92.31 68 PRO A N 1
ATOM 550 C CA . PRO A 1 68 ? -18.337 -1.801 7.409 1.00 92.31 68 PRO A CA 1
ATOM 551 C C . PRO A 1 68 ? -19.147 -0.800 8.248 1.00 92.31 68 PRO A C 1
ATOM 553 O O . PRO A 1 68 ? -18.714 0.335 8.508 1.00 92.31 68 PRO A O 1
ATOM 556 N N . ASP A 1 69 ? -20.329 -1.224 8.682 1.00 93.50 69 ASP A N 1
ATOM 557 C CA . ASP A 1 69 ? -21.120 -0.492 9.664 1.00 93.50 69 ASP A CA 1
ATOM 558 C C . ASP A 1 69 ? -20.529 -0.636 11.072 1.00 93.50 69 ASP A C 1
ATOM 560 O O . ASP A 1 69 ? -19.782 -1.564 11.384 1.00 93.50 69 ASP A O 1
ATOM 564 N N . ILE A 1 70 ? -20.833 0.324 11.947 1.00 94.06 70 ILE A N 1
ATOM 565 C CA . ILE A 1 70 ? -20.364 0.273 13.335 1.00 94.06 70 ILE A CA 1
ATOM 566 C C . ILE A 1 70 ? -21.034 -0.918 14.031 1.00 94.06 70 ILE A C 1
ATOM 568 O O . ILE A 1 70 ? -22.257 -1.032 14.049 1.00 94.06 70 ILE A O 1
ATOM 572 N N . GLY A 1 71 ? -20.219 -1.794 14.612 1.00 92.62 71 GLY A N 1
ATOM 573 C CA . GLY A 1 71 ? -20.629 -3.052 15.226 1.00 92.62 71 GLY A CA 1
ATOM 574 C C . GLY A 1 71 ? -20.691 -4.236 14.259 1.00 92.62 71 GLY A C 1
ATOM 575 O O . GLY A 1 71 ? -20.890 -5.357 14.726 1.00 92.62 71 GLY A O 1
ATOM 576 N N . GLU A 1 72 ? -20.500 -4.024 12.953 1.00 93.31 72 GLU A N 1
ATOM 577 C CA . GLU A 1 72 ? -20.477 -5.096 11.957 1.00 93.31 72 GLU A CA 1
ATOM 578 C C . GLU A 1 72 ? -19.169 -5.891 12.058 1.00 93.31 72 GLU A C 1
ATOM 580 O O . GLU A 1 72 ? -18.071 -5.326 12.016 1.00 93.31 72 GLU A O 1
ATOM 585 N N . GLU A 1 73 ? -19.306 -7.210 12.199 1.00 93.62 73 GLU A N 1
ATOM 586 C CA . GLU A 1 73 ? -18.205 -8.170 12.182 1.00 93.62 73 GLU A CA 1
ATOM 587 C C . GLU A 1 73 ? -18.135 -8.855 10.818 1.00 93.62 73 GLU A C 1
ATOM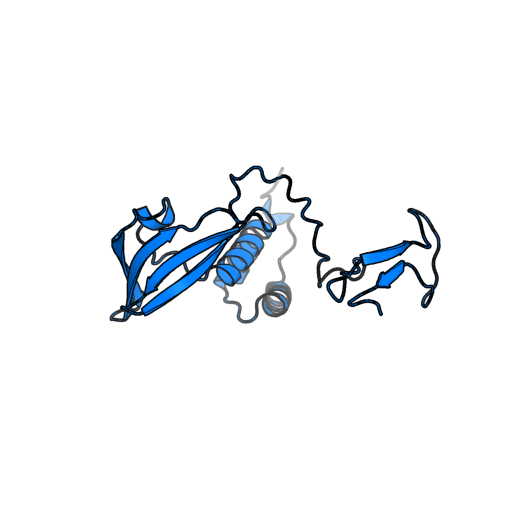 589 O O . GLU A 1 73 ? -19.157 -9.241 10.247 1.00 93.62 73 GLU A O 1
ATOM 594 N N . PHE A 1 74 ? -16.920 -9.037 10.313 1.00 94.06 74 PHE A N 1
ATOM 595 C CA . PHE A 1 74 ? -16.657 -9.790 9.101 1.00 94.06 74 PHE A CA 1
ATOM 596 C C . PHE A 1 74 ? -15.352 -10.570 9.190 1.00 94.06 74 PHE A C 1
ATOM 598 O O . PHE A 1 74 ? -14.461 -10.276 9.990 1.00 94.06 74 PHE A O 1
ATOM 605 N N . HIS A 1 75 ? -15.248 -11.593 8.347 1.00 93.56 75 HIS A N 1
ATOM 606 C CA . HIS A 1 75 ? -14.124 -12.519 8.336 1.00 93.56 75 HIS A CA 1
ATOM 607 C C . HIS A 1 75 ? -13.320 -12.358 7.049 1.00 93.56 75 HIS A C 1
ATOM 609 O O . HIS A 1 75 ? -13.883 -12.232 5.961 1.00 93.56 75 HIS A O 1
ATOM 615 N N . VAL A 1 76 ? -11.997 -12.363 7.184 1.00 93.31 76 VAL A N 1
ATOM 616 C CA . VAL A 1 76 ? -11.043 -12.278 6.076 1.00 93.31 76 VAL A CA 1
ATOM 617 C C . VAL A 1 76 ? -10.156 -13.513 6.121 1.00 93.31 76 VAL A C 1
ATOM 619 O O . VAL A 1 76 ? -9.381 -13.696 7.060 1.00 93.31 76 VAL A O 1
ATOM 622 N N . GLU A 1 77 ? -10.272 -14.378 5.119 1.00 90.75 77 GLU A N 1
ATOM 623 C CA . GLU A 1 77 ? -9.421 -15.562 4.997 1.00 90.75 77 GLU A CA 1
ATOM 624 C C . GLU A 1 77 ? -8.109 -15.177 4.305 1.00 90.75 77 GLU A C 1
ATOM 626 O O . GLU A 1 77 ? -8.088 -14.893 3.112 1.00 90.75 77 GLU A O 1
ATOM 631 N N . LEU A 1 78 ? -7.009 -15.141 5.062 1.00 88.31 78 LEU A N 1
ATOM 632 C CA . LEU A 1 78 ? -5.683 -14.811 4.526 1.00 88.31 78 LEU A CA 1
ATOM 633 C C . LEU A 1 78 ? -5.082 -15.990 3.761 1.00 88.31 78 LEU A C 1
ATOM 635 O O . LEU A 1 78 ? -4.510 -15.846 2.687 1.00 88.31 78 LEU A O 1
ATOM 639 N N . GLU A 1 79 ? -5.182 -17.167 4.368 1.00 87.19 79 GLU A N 1
ATOM 640 C CA . GLU A 1 79 ? -4.699 -18.438 3.850 1.00 87.19 79 GLU A CA 1
ATOM 641 C C . GLU A 1 79 ? -5.632 -19.532 4.368 1.00 87.19 79 GLU A C 1
ATOM 643 O O . GLU A 1 79 ? -6.345 -19.337 5.355 1.00 87.19 79 GLU A O 1
ATOM 648 N N . LYS A 1 80 ? -5.569 -20.721 3.768 1.00 87.06 80 LYS A N 1
ATOM 649 C CA . LYS A 1 80 ? -6.365 -21.866 4.211 1.00 87.06 80 LYS A CA 1
ATOM 650 C C . LYS A 1 80 ? -6.144 -22.142 5.705 1.00 87.06 80 LYS A C 1
ATOM 652 O O . LYS A 1 80 ? -5.063 -22.566 6.112 1.00 87.06 80 LYS A O 1
ATOM 657 N N . GLY A 1 81 ? -7.187 -21.929 6.506 1.00 88.06 81 GLY A N 1
ATOM 658 C CA . GLY A 1 81 ? -7.159 -22.119 7.962 1.00 88.06 81 GLY A CA 1
ATOM 659 C C . GLY A 1 81 ? -6.625 -20.931 8.775 1.00 88.06 81 GLY A C 1
ATOM 660 O O . GLY A 1 81 ? -6.529 -21.043 9.995 1.00 88.06 81 GLY A O 1
ATOM 661 N N . LYS A 1 82 ? -6.304 -19.797 8.141 1.00 92.12 82 LYS A N 1
ATOM 662 C CA . LYS A 1 82 ? -5.957 -18.532 8.805 1.00 92.12 82 LYS A CA 1
ATOM 663 C C . LYS A 1 82 ? -7.013 -17.481 8.485 1.00 92.12 82 LYS A C 1
ATOM 665 O O . LYS A 1 82 ? -6.974 -16.845 7.433 1.00 92.12 82 LYS A O 1
ATOM 670 N N . VAL A 1 83 ? -7.935 -17.290 9.421 1.00 92.88 83 VAL A N 1
ATOM 671 C CA . VAL A 1 83 ? -9.024 -16.316 9.306 1.00 92.88 83 VAL A CA 1
ATOM 672 C C . VAL A 1 83 ? -8.793 -15.185 10.303 1.00 92.88 83 VAL A C 1
ATOM 674 O O . VAL A 1 83 ? -8.543 -15.432 11.481 1.00 92.88 83 VAL A O 1
ATOM 677 N N . LEU A 1 84 ? -8.858 -13.949 9.820 1.00 92.62 84 LEU A N 1
ATOM 678 C CA . LEU A 1 84 ? -8.929 -12.744 10.637 1.00 92.62 84 LEU A CA 1
ATOM 679 C C . LEU A 1 84 ? -10.392 -12.375 10.848 1.00 92.62 84 LEU A C 1
ATOM 681 O O . LEU A 1 84 ? -11.140 -12.218 9.884 1.00 92.62 84 LEU A O 1
ATOM 685 N N . ILE A 1 85 ? -10.781 -12.205 12.104 1.00 94.06 85 ILE A N 1
ATOM 686 C CA . ILE A 1 85 ? -12.094 -11.699 12.487 1.00 94.06 85 ILE A CA 1
ATOM 687 C C . ILE A 1 85 ? -11.928 -10.218 12.798 1.00 94.06 85 ILE A C 1
ATOM 689 O O . ILE A 1 85 ? -11.150 -9.855 13.683 1.00 94.06 85 ILE A O 1
ATOM 693 N N . LEU A 1 86 ? -12.621 -9.375 12.039 1.00 94.50 86 LEU A N 1
ATOM 694 C CA . LEU A 1 86 ? -12.551 -7.925 12.141 1.00 94.50 86 LEU A CA 1
ATOM 695 C C . LEU A 1 86 ? -13.930 -7.370 12.469 1.00 94.50 86 LEU A C 1
ATOM 697 O O . LEU A 1 86 ? -14.909 -7.701 11.806 1.00 94.50 86 LEU A O 1
ATOM 701 N N . LYS A 1 87 ? -13.997 -6.474 13.449 1.00 94.62 87 LYS A N 1
ATOM 702 C CA . LYS A 1 87 ? -15.226 -5.762 13.799 1.00 94.62 87 LYS A CA 1
ATOM 703 C C . LYS A 1 87 ? -14.951 -4.284 13.992 1.00 94.62 87 LYS A C 1
ATOM 705 O O . LYS A 1 87 ? -14.070 -3.912 14.764 1.00 94.62 87 LYS A O 1
ATOM 710 N N . LEU A 1 88 ? -15.700 -3.432 13.300 1.00 94.44 88 LEU A N 1
ATOM 711 C CA . LEU A 1 88 ? -15.575 -1.987 13.479 1.00 94.44 88 LEU A CA 1
ATOM 712 C C . LEU A 1 88 ? -16.275 -1.583 14.780 1.00 94.44 88 LEU A C 1
ATOM 714 O O . LEU A 1 88 ? -17.483 -1.754 14.901 1.00 94.44 88 LEU A O 1
ATOM 718 N N . LEU A 1 89 ? -15.546 -1.032 15.750 1.00 93.88 89 LEU A N 1
ATOM 719 C CA . LEU A 1 89 ? -16.115 -0.636 17.043 1.00 93.88 89 LEU A CA 1
ATOM 720 C C . LEU A 1 89 ? -16.581 0.814 17.049 1.00 93.88 89 LEU A C 1
ATOM 722 O O . LEU A 1 89 ? -17.679 1.112 17.508 1.00 93.88 89 LEU A O 1
ATOM 726 N N . ALA A 1 90 ? -15.737 1.722 16.566 1.00 93.25 90 ALA A N 1
ATOM 727 C CA . ALA A 1 90 ? -16.028 3.146 16.561 1.00 93.25 90 ALA A CA 1
ATOM 728 C C . ALA A 1 90 ? -15.150 3.890 15.555 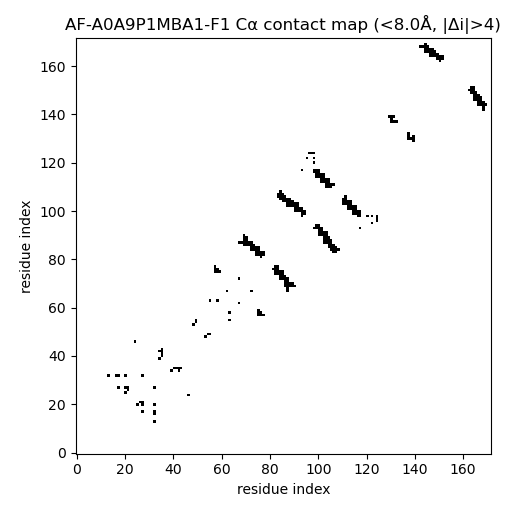1.00 93.25 90 ALA A C 1
ATOM 730 O O . ALA A 1 90 ? -14.025 3.486 15.256 1.00 93.25 90 ALA A O 1
ATOM 731 N N . VAL A 1 91 ? -15.664 5.021 15.077 1.00 91.50 91 VAL A N 1
ATOM 732 C CA . VAL A 1 91 ? -14.903 6.015 14.318 1.00 91.50 91 VAL A CA 1
ATOM 733 C C . VAL A 1 91 ? -14.883 7.285 15.157 1.00 91.50 91 VAL A C 1
ATOM 735 O O . VAL A 1 91 ? -15.934 7.857 15.441 1.00 91.50 91 VAL A O 1
ATOM 738 N N . GLY A 1 92 ? -13.695 7.689 15.590 1.00 87.62 92 GLY A N 1
ATOM 739 C CA . GLY A 1 92 ? -13.467 8.895 16.370 1.00 87.62 92 GLY A CA 1
ATOM 740 C C . GLY A 1 92 ? -13.717 10.177 15.567 1.00 87.62 92 GLY A C 1
ATOM 741 O O . GLY A 1 92 ? -13.830 10.142 14.333 1.00 87.62 92 GLY A O 1
ATOM 742 N N . PRO A 1 93 ? -13.816 11.323 16.264 1.00 85.69 93 PRO A N 1
ATOM 743 C CA . PRO A 1 93 ? -13.941 12.620 15.617 1.00 85.69 93 PRO A CA 1
ATOM 744 C C . PRO A 1 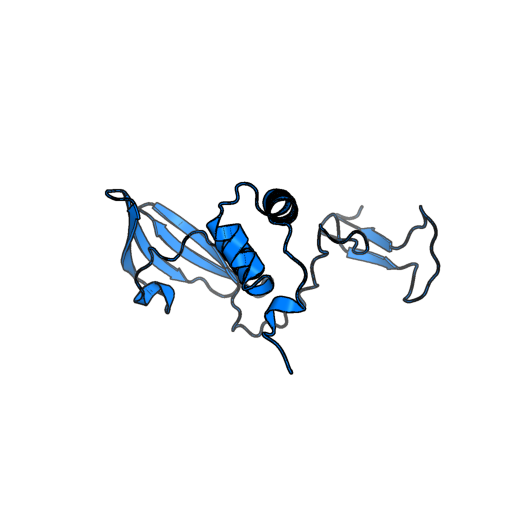93 ? -12.698 12.932 14.774 1.00 85.69 93 PRO A C 1
ATOM 746 O O . PRO A 1 93 ? -11.622 12.360 14.961 1.00 85.69 93 PRO A O 1
ATOM 749 N N . LEU A 1 94 ? -12.865 13.854 13.831 1.00 82.12 94 LEU A N 1
ATOM 750 C CA . LEU A 1 94 ? -11.758 14.389 13.055 1.00 82.12 94 LEU A CA 1
ATOM 751 C C . LEU A 1 94 ? -10.842 15.216 13.960 1.00 82.12 94 LEU A C 1
ATOM 753 O O . LEU A 1 94 ? -11.313 16.037 14.740 1.00 82.12 94 LEU A O 1
ATOM 757 N N . SER A 1 95 ? -9.536 15.004 13.845 1.00 78.12 95 SER A N 1
ATOM 758 C CA . SER A 1 95 ? -8.550 15.850 14.502 1.00 78.12 95 SER A CA 1
ATOM 7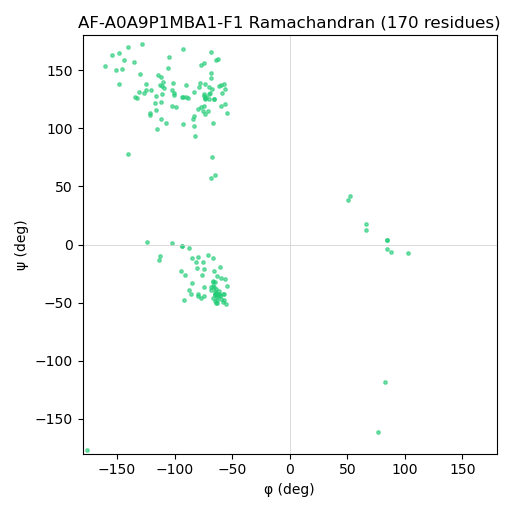59 C C . SER A 1 95 ? -8.343 17.131 13.698 1.00 78.12 95 SER A C 1
ATOM 761 O O . SER A 1 95 ? -7.830 17.084 12.578 1.00 78.12 95 SER A O 1
ATOM 763 N N . ASP A 1 96 ? -8.682 18.276 14.291 1.00 66.88 96 ASP A N 1
ATOM 764 C CA . ASP A 1 96 ? -8.575 19.598 13.653 1.00 66.88 96 ASP A CA 1
ATOM 765 C C . ASP A 1 96 ? -7.135 19.948 13.235 1.00 66.88 96 ASP A C 1
ATOM 767 O O . ASP A 1 96 ? -6.914 20.649 12.252 1.00 66.88 96 ASP A O 1
ATOM 771 N N . ASN A 1 97 ? -6.137 19.414 13.949 1.00 65.94 97 ASN A N 1
ATOM 772 C CA . ASN A 1 97 ? -4.725 19.715 13.702 1.00 65.94 97 ASN A CA 1
ATOM 773 C C . ASN A 1 97 ? -4.101 18.848 12.601 1.00 65.94 97 ASN A C 1
ATOM 775 O O . ASN A 1 97 ? -3.194 19.298 11.905 1.00 65.94 97 ASN A O 1
ATOM 779 N N . THR A 1 98 ? -4.531 17.592 12.451 1.00 68.44 98 THR A N 1
ATOM 780 C CA . THR A 1 98 ? -3.888 16.628 11.535 1.00 68.44 98 THR A CA 1
ATOM 781 C C . THR A 1 98 ? -4.767 16.219 10.360 1.00 68.44 98 THR A C 1
ATOM 783 O O . THR A 1 98 ? -4.252 15.631 9.415 1.00 68.44 98 THR A O 1
ATOM 786 N N . GLY A 1 99 ? -6.072 16.517 10.389 1.00 73.88 99 GLY A N 1
ATOM 787 C CA . GLY A 1 99 ? -7.025 16.026 9.387 1.00 73.88 99 GLY A CA 1
ATOM 788 C C . GLY A 1 99 ? -7.214 14.503 9.426 1.00 73.88 99 GLY A C 1
ATOM 789 O O . GLY A 1 99 ? -7.692 13.903 8.465 1.00 73.88 99 GLY A O 1
ATOM 790 N N . MET A 1 100 ? -6.816 13.854 10.523 1.00 83.62 100 MET A N 1
ATOM 791 C CA . MET A 1 100 ? -6.900 12.404 10.690 1.00 83.62 100 MET A CA 1
ATOM 792 C C . MET A 1 100 ? -8.029 12.017 11.645 1.00 83.62 100 MET A C 1
ATOM 794 O O . MET A 1 100 ? -8.366 12.762 12.564 1.00 83.62 100 MET A O 1
ATOM 798 N N . ARG A 1 101 ? -8.586 10.822 11.452 1.00 87.88 101 ARG A N 1
ATOM 799 C CA . ARG A 1 101 ? -9.538 10.166 12.350 1.00 87.88 101 ARG A CA 1
ATOM 800 C C . ARG A 1 101 ? -8.905 8.945 12.989 1.00 87.88 101 ARG A C 1
ATOM 802 O O . ARG A 1 101 ? -8.159 8.205 12.351 1.00 87.88 101 ARG A O 1
ATOM 809 N N . GLU A 1 102 ? -9.258 8.700 14.237 1.00 91.25 102 GLU A N 1
ATOM 810 C CA . GLU A 1 102 ? -8.927 7.449 14.910 1.00 91.25 102 GLU A CA 1
ATOM 811 C C . GLU A 1 102 ? -10.050 6.443 14.678 1.00 91.25 102 GLU A C 1
ATOM 813 O O . GLU A 1 102 ? -11.220 6.738 14.906 1.00 91.25 102 GLU A O 1
ATOM 818 N N . VAL A 1 103 ? -9.710 5.255 14.195 1.00 92.62 103 VAL A N 1
ATOM 819 C CA . VAL A 1 103 ? -10.657 4.170 13.950 1.00 92.62 103 VAL A CA 1
ATOM 820 C C . VAL A 1 103 ? -10.311 3.014 14.871 1.00 92.62 103 VAL A C 1
ATOM 822 O O . VAL A 1 103 ? -9.168 2.560 14.917 1.00 92.62 103 VAL A O 1
ATOM 825 N N . PHE A 1 104 ? -11.312 2.537 15.602 1.00 94.44 104 PHE A N 1
ATOM 826 C CA . PHE A 1 104 ? -11.177 1.435 16.540 1.00 94.44 104 PHE A CA 1
ATOM 827 C C . PHE A 1 104 ? -11.750 0.173 15.908 1.00 94.44 104 PHE A C 1
ATOM 829 O O . PHE A 1 104 ? -12.940 0.114 15.590 1.00 94.44 104 PHE A O 1
ATOM 836 N N . TYR A 1 105 ? -10.900 -0.832 15.740 1.00 95.00 105 TYR A N 1
ATOM 837 C CA . TYR A 1 105 ? -11.270 -2.165 15.285 1.00 95.00 105 TYR A CA 1
ATOM 838 C C . TYR A 1 105 ? -11.032 -3.176 16.395 1.00 95.00 105 TYR A C 1
ATOM 840 O O . TYR A 1 105 ? -10.067 -3.072 17.136 1.00 95.00 105 TYR A O 1
ATOM 848 N N . GLU A 1 106 ? -11.870 -4.192 16.475 1.00 94.81 106 GLU A N 1
ATOM 849 C CA . GLU A 1 106 ? -11.546 -5.429 17.169 1.00 94.81 106 GLU A CA 1
ATOM 850 C C . GLU A 1 106 ? -10.977 -6.409 16.143 1.00 94.81 106 GLU A C 1
ATOM 852 O O . GLU A 1 106 ? -11.581 -6.634 15.094 1.00 94.81 106 GLU A O 1
ATOM 857 N N . MET A 1 107 ? -9.801 -6.959 16.424 1.00 94.44 107 MET A N 1
ATOM 858 C CA . MET A 1 107 ? -9.120 -7.938 15.590 1.00 94.44 107 MET A CA 1
ATOM 859 C C . MET A 1 107 ? -8.892 -9.198 16.420 1.00 94.44 107 MET A C 1
ATOM 861 O O . MET A 1 107 ? -8.102 -9.181 17.362 1.00 94.44 107 MET A O 1
ATOM 865 N N . ASN A 1 108 ? -9.576 -10.292 16.080 1.00 93.44 108 ASN A N 1
ATOM 866 C CA . ASN A 1 108 ? -9.535 -11.553 16.832 1.00 93.44 108 ASN A CA 1
ATOM 867 C C . ASN A 1 108 ? -9.793 -11.369 18.347 1.00 93.44 108 ASN A C 1
ATOM 869 O O . ASN A 1 108 ? -9.142 -12.007 19.173 1.00 93.44 108 ASN A O 1
ATOM 873 N N . GLY A 1 109 ? -10.715 -10.470 18.710 1.00 90.44 109 GLY A N 1
ATOM 874 C CA . GLY A 1 109 ? -11.062 -10.150 20.101 1.00 90.44 109 GLY A CA 1
ATOM 875 C C . GLY A 1 109 ? -10.159 -9.113 20.783 1.00 90.44 109 GLY A C 1
ATOM 876 O O . GLY A 1 109 ? -10.438 -8.722 21.914 1.00 90.44 109 GLY A O 1
ATOM 877 N N . GLU A 1 110 ? -9.095 -8.640 20.127 1.00 94.81 110 GLU A N 1
ATOM 878 C CA . GLU A 1 110 ? -8.219 -7.585 20.649 1.00 94.81 110 GLU A CA 1
ATOM 879 C C . GLU A 1 110 ? -8.556 -6.232 20.011 1.00 94.81 110 GLU A C 1
ATOM 881 O O . GLU A 1 110 ? -8.589 -6.096 18.787 1.00 94.81 110 GLU A O 1
ATOM 886 N N . VAL A 1 111 ? -8.767 -5.202 20.833 1.00 94.94 111 VAL A N 1
ATOM 887 C CA . VAL A 1 111 ? -9.025 -3.844 20.338 1.00 94.94 111 VAL A CA 1
ATOM 888 C C . VAL A 1 111 ? -7.735 -3.220 19.810 1.00 94.94 111 VAL A C 1
ATOM 890 O O . VAL A 1 111 ? -6.721 -3.151 20.501 1.00 94.94 111 VAL A O 1
ATOM 893 N N . ARG A 1 112 ? -7.795 -2.711 18.583 1.00 94.56 112 ARG A N 1
ATOM 894 C CA . ARG A 1 112 ? -6.729 -1.996 17.892 1.00 94.56 112 ARG A CA 1
ATOM 895 C C . ARG A 1 112 ? -7.208 -0.633 17.434 1.00 94.56 112 ARG A C 1
ATOM 897 O O . ARG A 1 112 ? -8.300 -0.481 16.891 1.00 94.56 112 ARG A O 1
ATOM 904 N N . GLN A 1 113 ? -6.341 0.349 17.619 1.00 93.44 113 GLN A N 1
ATOM 905 C CA . GLN A 1 113 ? -6.533 1.707 17.140 1.00 93.44 113 GLN A CA 1
ATOM 906 C C . GLN A 1 113 ? -5.694 1.922 15.881 1.00 93.44 113 GLN A C 1
ATOM 908 O O . GLN A 1 113 ? -4.511 1.580 15.847 1.00 93.44 113 GLN A O 1
ATOM 913 N N . VAL A 1 114 ? -6.308 2.501 14.851 1.00 91.75 114 VAL A N 1
ATOM 914 C CA . VAL A 1 114 ? -5.651 2.847 13.589 1.00 91.75 114 VAL A CA 1
ATOM 915 C C . VAL A 1 114 ? -5.986 4.288 13.231 1.00 91.75 114 VAL A C 1
ATOM 917 O O . VAL A 1 114 ? -7.149 4.683 13.236 1.00 91.75 114 VAL A O 1
ATOM 920 N N . THR A 1 115 ? -4.972 5.078 12.898 1.00 89.88 115 THR A N 1
ATOM 921 C CA . THR A 1 115 ? -5.152 6.456 12.430 1.00 89.88 115 THR A CA 1
ATOM 922 C C . THR A 1 115 ? -5.338 6.468 10.914 1.00 89.88 115 THR A C 1
ATOM 924 O O . THR A 1 115 ? -4.509 5.929 10.180 1.00 89.88 115 THR A O 1
ATOM 927 N N . VAL A 1 116 ? -6.421 7.081 10.439 1.00 88.56 116 VAL A N 1
ATOM 928 C CA . VAL A 1 116 ? -6.797 7.147 9.021 1.00 88.56 116 VAL A CA 1
ATOM 929 C C . VAL A 1 116 ? -6.973 8.604 8.608 1.00 88.56 116 VAL A C 1
ATOM 931 O O . VAL A 1 116 ? -7.623 9.379 9.299 1.00 88.56 116 VAL A O 1
ATOM 934 N N . GLU A 1 117 ? -6.392 8.987 7.478 1.00 83.31 117 GLU A N 1
ATOM 935 C CA . GLU A 1 117 ? -6.548 10.323 6.897 1.00 83.31 117 GLU A CA 1
ATOM 936 C C . GLU A 1 117 ? -7.941 10.482 6.267 1.00 83.31 117 GLU A C 1
ATOM 938 O O . GLU A 1 117 ? -8.371 9.628 5.487 1.00 83.31 117 GLU A O 1
ATOM 943 N N . ASP A 1 118 ? -8.652 11.561 6.604 1.00 80.44 118 ASP A N 1
ATOM 944 C CA . ASP A 1 118 ? -9.956 11.868 6.014 1.00 80.44 118 ASP A CA 1
ATOM 945 C C . ASP A 1 118 ? -9.777 12.791 4.803 1.00 80.44 118 ASP A C 1
ATOM 947 O O . ASP A 1 118 ? -9.545 13.988 4.939 1.00 80.44 118 ASP A O 1
ATOM 951 N N . THR A 1 119 ? -9.894 12.223 3.602 1.00 71.62 119 THR A N 1
ATOM 952 C CA . THR A 1 119 ? -9.739 12.965 2.338 1.00 71.62 119 THR A CA 1
ATOM 953 C C . THR A 1 119 ? -10.940 13.848 1.987 1.00 71.62 119 THR A C 1
ATOM 955 O O . THR A 1 119 ? -10.820 14.707 1.115 1.00 71.62 119 THR A O 1
ATOM 958 N N . ALA A 1 120 ? -12.095 13.645 2.632 1.00 67.62 120 ALA A N 1
ATOM 959 C CA . ALA A 1 120 ? -13.314 14.419 2.391 1.00 67.62 120 ALA A CA 1
ATOM 960 C C . ALA A 1 120 ? -13.457 15.597 3.359 1.00 67.62 120 ALA A C 1
ATOM 962 O O . ALA A 1 120 ? -14.156 16.569 3.062 1.00 67.62 120 ALA A O 1
ATOM 963 N N . ALA A 1 121 ? -12.804 15.520 4.517 1.00 62.00 121 ALA A N 1
ATOM 964 C CA . ALA A 1 121 ? -12.722 16.643 5.420 1.00 62.00 121 ALA A CA 1
ATOM 965 C C . ALA A 1 121 ? -11.883 17.750 4.773 1.00 62.00 121 ALA A C 1
ATOM 967 O O . ALA A 1 121 ? -10.658 17.680 4.724 1.00 62.00 121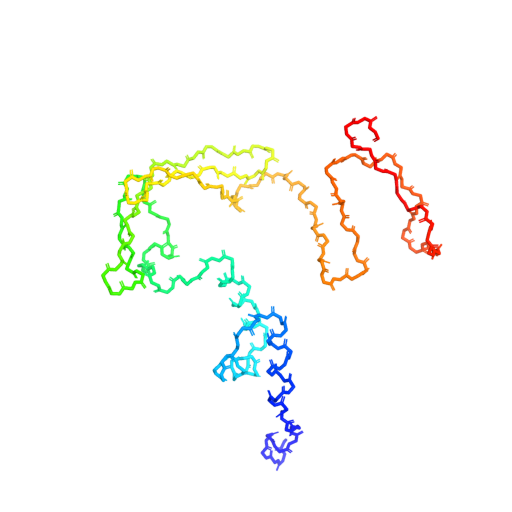 ALA A O 1
ATOM 968 N N . ALA A 1 122 ? -12.559 18.794 4.294 1.00 53.38 122 ALA A N 1
ATOM 969 C CA . ALA A 1 122 ? -11.953 20.055 3.885 1.00 53.38 122 ALA A CA 1
ATOM 970 C C . ALA A 1 122 ? -11.410 20.808 5.113 1.00 53.38 122 ALA A C 1
ATOM 972 O O . ALA A 1 122 ? -11.821 21.925 5.414 1.00 53.38 122 ALA A O 1
ATOM 973 N N . VAL A 1 123 ? -10.516 20.176 5.870 1.00 52.25 123 VAL A N 1
ATOM 974 C CA . VAL A 1 123 ? -9.637 20.912 6.765 1.00 52.25 123 VAL A CA 1
ATOM 975 C C . VAL A 1 123 ? -8.681 21.640 5.837 1.00 52.25 123 VAL A C 1
ATOM 977 O O . VAL A 1 123 ? -8.037 21.000 5.003 1.00 52.25 123 VAL A O 1
ATOM 980 N N . GLU A 1 124 ? -8.577 22.961 5.961 1.00 50.50 124 GLU A N 1
ATOM 981 C CA . GLU A 1 124 ? -7.460 23.737 5.411 1.00 50.50 124 GLU A CA 1
ATOM 982 C C . GLU A 1 124 ? -6.167 23.333 6.134 1.00 50.50 124 GLU A C 1
ATOM 984 O O . GLU A 1 124 ? -5.513 24.116 6.817 1.00 50.50 124 GLU A O 1
ATOM 989 N N . ASN A 1 125 ? -5.801 22.060 6.043 1.00 51.94 125 ASN A N 1
ATOM 990 C CA . ASN A 1 125 ? -4.536 21.590 6.528 1.00 51.94 125 ASN A CA 1
ATOM 991 C C . ASN A 1 125 ? -3.551 21.889 5.409 1.00 51.94 125 ASN A C 1
ATOM 993 O O . ASN A 1 125 ? -3.535 21.219 4.375 1.00 51.94 125 ASN A O 1
ATOM 997 N N . VAL A 1 126 ? -2.771 22.956 5.584 1.00 55.81 126 VAL A N 1
ATOM 998 C CA . VAL A 1 126 ? -1.662 23.300 4.692 1.00 55.81 126 VAL A CA 1
ATOM 999 C C . VAL A 1 126 ? -0.586 22.225 4.867 1.00 55.81 126 VAL A C 1
ATOM 1001 O O . VAL A 1 126 ? 0.426 22.411 5.543 1.00 55.81 126 VAL A O 1
ATOM 1004 N N . SER A 1 127 ? -0.838 21.054 4.285 1.00 64.75 127 SER A N 1
ATOM 1005 C CA . SER A 1 127 ? 0.109 19.956 4.221 1.00 64.75 127 SER A CA 1
ATOM 1006 C C . SER A 1 127 ? 1.209 20.361 3.256 1.00 64.75 127 SER A C 1
ATOM 1008 O O . SER A 1 127 ? 0.979 20.594 2.067 1.00 64.75 127 SER A O 1
ATOM 1010 N N . ARG A 1 128 ? 2.423 20.510 3.785 1.00 76.00 128 ARG A N 1
ATOM 1011 C CA . ARG A 1 128 ? 3.594 20.808 2.964 1.00 76.00 128 ARG A CA 1
ATOM 1012 C C . ARG A 1 128 ? 4.073 19.511 2.305 1.00 76.00 128 ARG A C 1
ATOM 1014 O O . ARG A 1 128 ? 4.159 18.493 2.997 1.00 76.00 128 ARG A O 1
ATOM 1021 N N . PRO A 1 129 ? 4.411 19.527 1.003 1.00 81.25 129 PRO A N 1
ATOM 1022 C CA . PRO A 1 129 ? 4.939 18.348 0.330 1.00 81.25 129 PRO A CA 1
ATOM 1023 C C . PRO A 1 129 ? 6.191 17.842 1.055 1.00 81.25 129 PRO A C 1
ATOM 1025 O O . PRO A 1 129 ? 7.069 18.622 1.432 1.00 81.25 129 PRO A O 1
ATOM 1028 N N . LYS A 1 130 ? 6.258 16.526 1.278 1.00 85.44 130 LYS A N 1
ATOM 1029 C CA . LYS A 1 130 ? 7.448 15.883 1.842 1.00 85.44 130 LYS A CA 1
ATOM 1030 C C . LYS A 1 130 ? 8.501 15.741 0.749 1.00 85.44 130 LYS A C 1
ATOM 1032 O O . LYS A 1 130 ? 8.162 15.374 -0.371 1.00 85.44 130 LYS A O 1
ATOM 1037 N N . ALA A 1 131 ? 9.758 15.997 1.103 1.00 88.00 131 ALA A N 1
ATOM 1038 C CA . ALA A 1 131 ? 10.881 15.743 0.210 1.00 88.00 131 ALA A CA 1
ATOM 1039 C C . ALA A 1 131 ? 10.963 14.249 -0.140 1.00 88.00 131 ALA A C 1
ATOM 1041 O O . ALA A 1 131 ? 10.817 13.401 0.747 1.00 88.00 131 ALA A O 1
ATOM 1042 N N . ASP A 1 132 ? 11.200 13.940 -1.413 1.00 86.81 132 ASP A N 1
ATOM 1043 C CA . ASP A 1 132 ? 11.424 12.574 -1.887 1.00 86.81 132 ASP A CA 1
ATOM 1044 C C . ASP A 1 132 ? 12.833 12.098 -1.481 1.00 86.81 132 ASP A C 1
ATOM 1046 O O . ASP A 1 132 ? 13.822 12.683 -1.925 1.00 86.81 132 ASP A O 1
ATOM 1050 N N . PRO A 1 133 ? 12.973 11.023 -0.676 1.00 82.56 133 PRO A N 1
ATOM 1051 C CA . PRO A 1 133 ? 14.282 10.482 -0.305 1.00 82.56 133 PRO A CA 1
ATOM 1052 C C . PRO A 1 133 ? 15.130 10.003 -1.495 1.00 82.56 133 PRO A C 1
ATOM 1054 O O . PRO A 1 133 ? 16.338 9.824 -1.348 1.00 82.56 133 PRO A O 1
ATOM 1057 N N . GLY A 1 134 ? 14.508 9.739 -2.648 1.00 85.62 134 GLY A N 1
ATOM 1058 C CA . GLY A 1 134 ? 15.184 9.343 -3.882 1.00 85.62 134 GLY A CA 1
ATOM 1059 C C . GLY A 1 134 ? 15.698 10.510 -4.729 1.00 85.62 134 GLY A C 1
ATOM 1060 O O . GLY A 1 134 ? 16.478 10.272 -5.652 1.00 85.62 134 GLY A O 1
ATOM 1061 N N . ASP A 1 135 ? 15.294 11.747 -4.427 1.00 88.62 135 ASP A N 1
ATOM 1062 C CA . ASP A 1 135 ? 15.669 12.949 -5.171 1.00 88.62 135 ASP A CA 1
ATOM 1063 C C . ASP A 1 135 ? 16.663 13.799 -4.369 1.00 88.62 135 ASP A C 1
ATOM 1065 O O . ASP A 1 135 ? 16.306 14.516 -3.436 1.00 88.62 135 ASP A O 1
ATOM 1069 N N . SER A 1 136 ? 17.937 13.759 -4.767 1.00 87.50 136 SER A N 1
ATOM 1070 C CA . SER A 1 136 ? 19.006 14.512 -4.101 1.00 87.50 136 SER A CA 1
ATOM 1071 C C . SER A 1 136 ? 18.882 16.034 -4.231 1.00 87.50 136 SER A C 1
ATOM 1073 O O . SER A 1 136 ? 19.634 16.749 -3.572 1.00 87.50 136 SER A O 1
ATOM 1075 N N . SER A 1 137 ? 17.996 16.540 -5.096 1.00 89.00 137 SER A N 1
ATOM 1076 C CA . SER A 1 137 ? 17.731 17.977 -5.214 1.00 89.00 137 SER A CA 1
ATOM 1077 C C . SER A 1 137 ? 16.768 18.497 -4.140 1.00 89.00 137 SER A C 1
ATOM 1079 O O . SER A 1 137 ? 16.700 19.705 -3.910 1.00 89.00 137 SER A O 1
ATOM 1081 N N . GLN A 1 138 ? 16.057 17.602 -3.447 1.00 91.06 138 GLN A N 1
ATOM 1082 C CA . GLN A 1 138 ? 15.096 17.955 -2.411 1.00 91.06 138 GLN A CA 1
ATOM 1083 C C . GLN A 1 138 ? 15.709 17.780 -1.020 1.00 91.06 138 GLN A C 1
ATOM 1085 O O . GLN A 1 138 ? 16.253 16.732 -0.679 1.00 91.06 138 GLN A O 1
ATOM 1090 N N . VAL A 1 139 ? 15.579 18.808 -0.179 1.00 88.25 139 VAL A N 1
ATOM 1091 C CA . VAL A 1 139 ? 16.045 18.775 1.213 1.00 88.25 139 VAL A CA 1
ATOM 1092 C C . VAL A 1 139 ? 14.835 18.797 2.141 1.00 88.25 139 VAL A C 1
ATOM 1094 O O . VAL A 1 139 ? 14.150 19.810 2.272 1.00 88.25 139 VAL A O 1
ATOM 1097 N N . GLY A 1 140 ? 14.557 17.659 2.776 1.00 88.69 140 GLY A N 1
ATOM 1098 C CA . GLY A 1 140 ? 13.505 17.538 3.784 1.00 88.69 140 GLY A CA 1
ATOM 1099 C C . GLY A 1 140 ? 13.917 18.130 5.132 1.00 88.69 140 GLY A C 1
ATOM 1100 O O . GLY A 1 140 ? 15.099 18.174 5.471 1.00 88.69 140 GLY A O 1
ATOM 1101 N N . ALA A 1 141 ? 12.937 18.552 5.934 1.00 88.44 141 ALA A N 1
ATOM 1102 C CA . ALA A 1 141 ? 13.198 18.958 7.311 1.00 88.44 141 ALA A CA 1
ATOM 1103 C C . ALA A 1 141 ? 13.656 17.737 8.138 1.00 88.44 141 ALA A C 1
ATOM 1105 O O . ALA A 1 141 ? 12.933 16.738 8.178 1.00 88.44 141 ALA A O 1
ATOM 1106 N N . PRO A 1 142 ? 14.818 17.792 8.816 1.00 86.44 142 PRO A N 1
ATOM 1107 C CA . PRO A 1 142 ? 15.340 16.648 9.569 1.00 86.44 142 PRO A CA 1
ATOM 1108 C C . PRO A 1 142 ? 14.579 16.404 10.879 1.00 86.44 142 PRO A C 1
ATOM 1110 O O . PRO A 1 142 ? 14.624 15.309 11.433 1.00 86.44 142 PRO A O 1
ATOM 1113 N N . MET A 1 143 ? 13.890 17.426 11.391 1.00 86.00 143 MET A N 1
ATOM 1114 C CA . MET A 1 143 ? 13.137 17.387 12.641 1.00 86.00 143 MET A CA 1
ATOM 1115 C C . MET A 1 143 ? 12.009 18.425 12.628 1.00 86.00 143 MET A C 1
ATOM 1117 O O . MET A 1 143 ? 12.028 19.363 11.828 1.00 86.00 143 MET A O 1
ATOM 1121 N N . ALA A 1 144 ? 11.035 18.269 13.527 1.00 84.25 144 ALA A N 1
ATOM 1122 C CA . ALA A 1 144 ? 9.982 19.260 13.725 1.00 84.25 144 ALA A CA 1
ATOM 1123 C C . ALA A 1 144 ? 10.560 20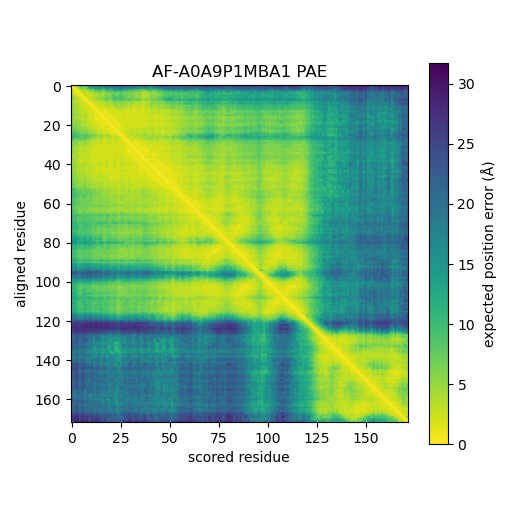.541 14.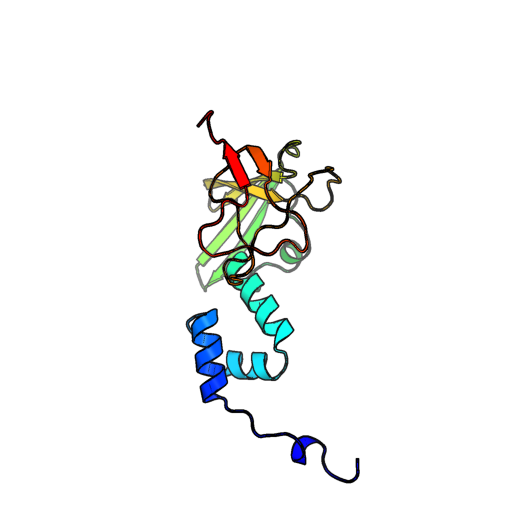354 1.00 84.25 144 ALA A C 1
ATOM 1125 O O . ALA A 1 144 ? 11.269 20.479 15.359 1.00 84.25 144 ALA A O 1
ATOM 1126 N N . GLY A 1 145 ? 10.246 21.696 13.770 1.00 86.12 145 GLY A N 1
ATOM 1127 C CA . GLY A 1 145 ? 10.783 22.987 14.191 1.00 86.12 145 GLY A CA 1
ATOM 1128 C C . GLY A 1 145 ? 10.183 24.157 13.415 1.00 86.12 145 GLY A C 1
ATOM 1129 O O . GLY A 1 145 ? 9.291 23.979 12.584 1.00 86.12 145 GLY A O 1
ATOM 1130 N N . VAL A 1 146 ? 10.679 25.359 13.694 1.00 87.81 146 VAL A N 1
ATOM 1131 C CA . VAL A 1 146 ? 10.269 26.616 13.058 1.00 87.81 146 VAL A CA 1
ATOM 1132 C C . VAL A 1 146 ? 11.410 27.136 12.188 1.00 87.81 146 VAL A C 1
ATOM 1134 O O . VAL A 1 146 ? 12.564 27.129 12.609 1.00 87.81 146 VAL A O 1
ATOM 1137 N N . LEU A 1 147 ? 11.097 27.602 10.979 1.00 88.25 147 LEU A N 1
ATOM 1138 C CA . LEU A 1 147 ? 12.058 28.306 10.129 1.00 88.25 147 LEU A CA 1
ATOM 1139 C C . LEU A 1 147 ? 12.282 29.714 10.694 1.00 88.25 147 LEU A C 1
ATOM 1141 O O . LEU A 1 147 ? 11.361 30.526 10.694 1.00 88.25 147 LEU A O 1
ATOM 1145 N N . VAL A 1 148 ? 13.485 29.977 11.197 1.00 90.88 148 VAL A N 1
ATOM 1146 C CA . VAL A 1 148 ? 13.866 31.257 11.814 1.00 90.88 148 VAL A CA 1
ATOM 1147 C C . VAL A 1 148 ? 14.328 32.249 10.754 1.00 90.88 148 VAL A C 1
ATOM 1149 O O . VAL A 1 148 ? 13.967 33.420 10.797 1.00 90.88 148 VAL A O 1
ATOM 1152 N N . GLU A 1 149 ? 15.121 31.778 9.795 1.00 91.12 149 GLU A N 1
ATOM 1153 C CA . GLU A 1 149 ? 15.743 32.625 8.782 1.00 91.12 149 GLU A CA 1
ATOM 1154 C C . GLU A 1 149 ? 15.897 31.844 7.472 1.00 91.12 149 GLU A C 1
ATOM 1156 O O . GLU A 1 149 ? 16.299 30.679 7.485 1.00 91.12 149 GLU A O 1
ATOM 1161 N N . LEU A 1 150 ? 15.603 32.487 6.340 1.00 92.06 150 LEU A N 1
ATOM 1162 C CA . LEU A 1 150 ? 15.872 31.969 4.999 1.00 92.06 150 LEU A CA 1
ATOM 1163 C C . LEU A 1 150 ? 16.860 32.914 4.311 1.00 92.06 150 LEU A C 1
ATOM 1165 O O . LEU A 1 150 ? 16.587 34.106 4.196 1.00 92.06 150 LEU A O 1
ATOM 1169 N N . ARG A 1 151 ? 18.011 32.392 3.881 1.00 91.31 151 ARG A N 1
ATOM 1170 C CA . ARG A 1 151 ? 19.138 33.194 3.366 1.00 91.31 151 ARG A CA 1
ATOM 1171 C C . ARG A 1 151 ? 19.260 33.200 1.848 1.00 91.31 151 ARG A C 1
ATOM 1173 O O . ARG A 1 151 ? 20.185 33.797 1.308 1.00 91.31 151 ARG A O 1
ATOM 1180 N N . VAL A 1 152 ? 18.346 32.521 1.167 1.00 92.81 152 VAL A N 1
ATOM 1181 C CA . VAL A 1 152 ? 18.368 32.321 -0.282 1.00 92.81 152 VAL A CA 1
ATOM 1182 C C . VAL A 1 152 ? 16.985 32.547 -0.871 1.00 92.81 152 VAL A C 1
ATOM 1184 O O . VAL A 1 152 ? 15.975 32.427 -0.176 1.00 92.81 152 VAL A O 1
ATOM 1187 N N . HIS A 1 153 ? 16.944 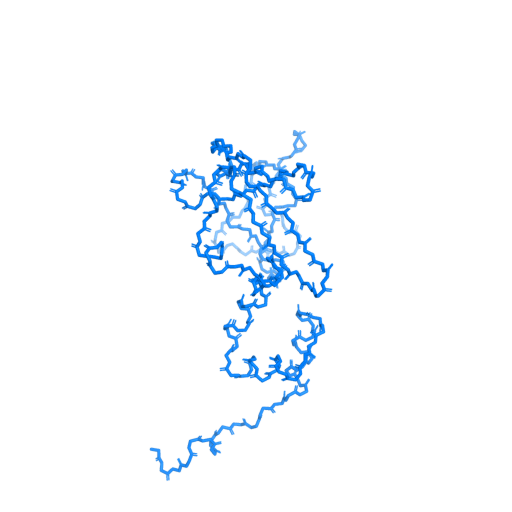32.857 -2.160 1.00 91.19 153 HIS A N 1
ATOM 1188 C CA . HIS A 1 153 ? 15.715 32.950 -2.935 1.00 91.19 153 HIS A CA 1
ATOM 1189 C C . HIS A 1 153 ? 15.834 32.103 -4.204 1.00 91.19 153 HIS A C 1
ATOM 1191 O O . HIS A 1 153 ? 16.889 31.552 -4.525 1.00 91.19 153 HIS A O 1
ATOM 1197 N N . GLU A 1 154 ? 14.732 31.976 -4.936 1.00 91.69 154 GLU A N 1
ATOM 1198 C CA . GLU A 1 154 ? 14.731 31.255 -6.204 1.00 91.69 154 GLU A CA 1
ATOM 1199 C C . GLU A 1 154 ? 15.731 31.895 -7.184 1.00 91.69 154 GLU A C 1
ATOM 1201 O O . GLU A 1 154 ? 15.760 33.117 -7.347 1.00 91.69 154 GLU A O 1
ATOM 1206 N N . GLY A 1 155 ? 16.593 31.071 -7.786 1.00 92.00 155 GLY A N 1
ATOM 1207 C CA . GLY A 1 155 ? 17.650 31.514 -8.701 1.00 92.00 155 GLY A CA 1
ATOM 1208 C C . GLY A 1 155 ? 18.957 31.978 -8.044 1.00 92.00 155 GLY A C 1
ATOM 1209 O O . GLY A 1 155 ? 19.848 32.418 -8.763 1.00 92.00 155 GLY A O 1
ATOM 1210 N N . SER A 1 156 ? 19.110 31.894 -6.717 1.00 89.56 156 SER A N 1
ATOM 1211 C CA . SER A 1 156 ? 20.394 32.185 -6.061 1.00 89.56 156 SER A CA 1
ATOM 1212 C C . SER A 1 156 ? 21.449 31.105 -6.357 1.00 89.56 156 SER A C 1
ATOM 1214 O O . SER A 1 156 ? 21.213 29.920 -6.117 1.00 89.56 156 SER A O 1
ATOM 1216 N N . ASP A 1 157 ? 22.641 31.514 -6.799 1.00 91.56 157 ASP A N 1
ATOM 1217 C CA . ASP A 1 157 ? 23.818 30.640 -6.871 1.00 91.56 157 ASP A CA 1
ATOM 1218 C C . ASP A 1 157 ? 24.374 30.358 -5.468 1.00 91.56 157 ASP A C 1
ATOM 1220 O O . ASP A 1 157 ? 24.681 31.280 -4.710 1.00 91.56 157 ASP A O 1
ATOM 1224 N N . VAL A 1 158 ? 24.543 29.077 -5.129 1.00 91.94 158 VAL A N 1
ATOM 1225 C CA . VAL A 1 158 ? 25.045 28.622 -3.822 1.00 91.94 158 VAL A CA 1
ATOM 1226 C C . VAL A 1 158 ? 26.177 27.613 -3.987 1.00 91.94 158 VAL A C 1
ATOM 1228 O O . VAL A 1 158 ? 26.195 26.818 -4.929 1.00 91.94 158 VAL A O 1
ATOM 1231 N N . LYS A 1 159 ? 27.141 27.624 -3.064 1.00 92.88 159 LYS A N 1
ATOM 1232 C CA . LYS A 1 159 ? 28.267 26.683 -3.032 1.00 92.88 159 LYS A CA 1
ATOM 1233 C C . LYS A 1 159 ? 28.075 25.636 -1.940 1.00 92.88 159 LYS A C 1
ATOM 1235 O O . LYS A 1 159 ? 27.308 25.792 -0.991 1.00 92.88 159 LYS A O 1
ATOM 1240 N N . LYS A 1 160 ? 28.812 24.528 -2.063 1.00 91.69 160 LYS A N 1
ATOM 1241 C CA . LYS A 1 160 ? 28.805 23.462 -1.056 1.00 91.69 160 LYS A CA 1
ATOM 1242 C C . LYS A 1 160 ? 29.256 24.017 0.300 1.00 91.69 160 LYS A C 1
ATOM 1244 O O . LYS A 1 160 ? 30.405 24.425 0.438 1.00 91.69 160 LYS A O 1
ATOM 1249 N N . GLY A 1 161 ? 28.372 23.928 1.292 1.00 90.50 161 GLY A N 1
ATOM 1250 C CA . GLY A 1 161 ? 28.611 24.391 2.661 1.00 90.50 161 GLY A CA 1
ATOM 1251 C C . GLY A 1 161 ? 27.935 25.719 3.002 1.00 90.50 161 GLY A C 1
ATOM 1252 O O . GLY A 1 161 ? 27.936 26.092 4.173 1.00 90.50 161 GLY A O 1
ATOM 1253 N N . ASP A 1 162 ? 27.329 26.399 2.027 1.00 91.31 162 ASP A N 1
ATOM 1254 C CA . ASP A 1 162 ? 26.640 27.659 2.287 1.00 91.31 162 ASP A CA 1
ATOM 1255 C C . ASP A 1 162 ? 25.350 27.434 3.103 1.00 91.31 162 ASP A C 1
ATOM 1257 O O . ASP A 1 162 ? 24.578 26.510 2.817 1.00 91.31 162 ASP A O 1
ATOM 1261 N N . PRO A 1 163 ? 25.088 28.264 4.130 1.00 90.06 163 PRO A N 1
ATOM 1262 C CA . PRO A 1 163 ? 23.888 28.152 4.945 1.00 90.06 163 PRO A CA 1
ATOM 1263 C C . PRO A 1 163 ? 22.666 28.680 4.184 1.00 90.06 163 PRO A C 1
ATOM 1265 O O . PRO A 1 163 ? 22.566 29.874 3.912 1.00 90.06 163 PRO A O 1
ATOM 1268 N N . LEU A 1 164 ? 21.712 27.796 3.887 1.00 91.56 164 LEU A N 1
ATOM 1269 C CA . LEU A 1 164 ? 20.490 28.141 3.145 1.00 91.56 164 LEU A CA 1
ATOM 1270 C C . LEU A 1 164 ? 19.356 28.629 4.060 1.00 91.56 164 LEU A C 1
ATOM 1272 O O . LEU A 1 164 ? 18.623 29.558 3.724 1.00 91.56 164 LEU A O 1
ATOM 1276 N N . ALA A 1 165 ? 19.211 27.996 5.223 1.00 90.69 165 ALA A N 1
ATOM 1277 C CA . ALA A 1 165 ? 18.126 28.230 6.166 1.00 90.69 165 ALA A CA 1
ATOM 1278 C C . ALA A 1 165 ? 18.581 27.954 7.603 1.00 90.69 165 ALA A C 1
ATOM 1280 O O . ALA A 1 165 ? 19.417 27.080 7.838 1.00 90.69 165 ALA A O 1
ATOM 1281 N N . VAL A 1 166 ? 17.989 28.666 8.559 1.00 90.38 166 VAL A N 1
ATOM 1282 C CA . VAL A 1 166 ? 18.146 28.424 9.996 1.00 90.38 166 VAL A CA 1
ATOM 1283 C C . VAL A 1 166 ? 16.815 27.928 10.542 1.00 90.38 166 VAL A C 1
ATOM 1285 O O . VAL A 1 166 ? 15.785 28.587 10.402 1.00 90.38 166 VAL A O 1
ATOM 1288 N N . LEU A 1 167 ? 16.839 26.749 11.155 1.00 90.62 167 LEU A N 1
ATOM 1289 C CA . LEU A 1 167 ? 15.690 26.118 11.794 1.00 90.62 167 LEU A CA 1
ATOM 1290 C C . LEU A 1 167 ? 15.912 26.151 13.304 1.00 90.62 167 LEU A C 1
ATOM 1292 O O . LEU A 1 167 ? 17.025 25.884 13.747 1.00 90.62 167 LEU A O 1
ATOM 1296 N N . SER A 1 168 ? 14.864 26.430 14.075 1.00 89.12 168 SER A N 1
ATOM 1297 C CA . SER A 1 168 ? 14.873 26.227 15.521 1.00 89.12 168 SER A CA 1
ATOM 1298 C C . SER A 1 168 ? 13.977 25.065 15.899 1.00 89.12 168 SER A C 1
ATOM 1300 O O . SER A 1 168 ? 12.835 24.965 15.443 1.00 89.12 168 SER A O 1
ATOM 1302 N N . ALA A 1 169 ? 14.476 24.201 16.771 1.00 85.50 169 ALA A N 1
ATOM 1303 C CA . ALA A 1 169 ? 13.708 23.105 17.326 1.00 85.50 169 ALA A CA 1
ATOM 1304 C C . ALA A 1 169 ? 13.893 23.067 18.841 1.00 85.50 169 ALA A C 1
ATOM 1306 O O . ALA A 1 169 ? 15.010 23.050 19.344 1.00 85.50 169 ALA A O 1
ATOM 1307 N N . MET A 1 170 ? 12.783 23.076 19.585 1.00 82.94 170 MET A N 1
ATOM 1308 C CA . MET A 1 170 ? 12.800 23.112 21.056 1.00 82.94 170 MET A CA 1
ATOM 1309 C C . MET A 1 170 ? 13.663 24.250 21.647 1.00 82.94 170 MET A C 1
ATOM 1311 O O . MET A 1 170 ? 14.338 24.055 22.653 1.00 82.94 170 MET A O 1
ATOM 1315 N N . LYS A 1 171 ? 13.591 25.457 21.061 1.00 75.19 171 LYS A N 1
ATOM 1316 C CA . LYS A 1 171 ? 14.336 26.667 21.485 1.00 75.19 171 LYS A CA 1
ATOM 1317 C C . LYS A 1 171 ? 15.861 26.584 21.306 1.00 75.19 171 LYS A C 1
ATOM 1319 O O . LYS A 1 171 ? 16.568 27.435 21.845 1.00 75.19 171 LYS A O 1
ATOM 1324 N N . MET A 1 172 ? 16.339 25.580 20.573 1.00 58.97 172 MET A N 1
ATOM 1325 C CA . MET A 1 172 ? 17.716 25.459 20.086 1.00 58.97 172 MET A CA 1
ATOM 1326 C C . MET A 1 172 ? 17.789 25.856 18.618 1.00 58.97 172 MET A C 1
ATOM 1328 O O . MET A 1 172 ? 16.730 25.762 17.946 1.00 58.97 172 MET A O 1
#